Protein AF-A0A935FLV4-F1 (afdb_monomer_lite)

Foldseek 3Di:
DDDPVVVVVVVVVVLVVVLVVVCVVVVLDDFQDWFVRSQVVSVVSCCVPQVFDDAPDDKGKDKFLRLQDDPVDDDDTDTHDPPIDMDTDTRTDNDDDPDDQQAQPPVRHHHWDKDKDWDDDVVRSDIDIDIDTDD

Sequence (135 aa):
MINETVQKLIEAEDKAAWLFKTIHERGLIVPGKTERELNAEVFALALELLGIKKYWHKRIVRAGKNTLLPYKENPPDLVLQEDDILFFDFGPVFEDNHELMSNKDKNGNERHWIYEIHLIDKESEIGGFFEQLMH

Secondary structure (DSSP, 8-state):
---HHHHHHHHHHHHHHHHHHHHHHTT---TT-BHHHHHHHHHHHHHHHH----BSS--EEEEGGGGGS-TT-----PBPPTT--EEEE--B-SS-----TTS--TTSPPPPEEEEEEEEETTTTEEEEEEEEE-

pLDDT: mean 86.01, std 12.39, range [52.22, 98.44]

Structure (mmCIF, N/CA/C/O backbone):
data_AF-A0A935FLV4-F1
#
_entry.id   AF-A0A935FLV4-F1
#
loop_
_atom_site.group_PDB
_atom_site.id
_atom_site.type_symbol
_atom_site.label_atom_id
_atom_site.label_alt_id
_atom_site.label_comp_id
_atom_site.label_asym_id
_atom_site.label_entity_id
_atom_site.label_seq_id
_atom_site.pdbx_PDB_ins_code
_atom_site.Cartn_x
_atom_site.Cartn_y
_atom_site.Cartn_z
_atom_site.occupancy
_atom_site.B_iso_or_equiv
_atom_site.auth_seq_id
_atom_site.auth_comp_id
_atom_site.auth_asym_id
_atom_site.auth_atom_id
_atom_site.pdbx_PDB_model_num
ATOM 1 N N . MET A 1 1 ? -23.240 -6.320 21.526 1.00 56.81 1 MET A N 1
ATOM 2 C CA . MET A 1 1 ? -23.231 -5.065 20.744 1.00 56.81 1 MET A CA 1
ATOM 3 C C . MET A 1 1 ? -21.791 -4.799 20.372 1.00 56.81 1 MET A C 1
ATOM 5 O O . MET A 1 1 ? -20.956 -4.882 21.264 1.00 56.81 1 MET A O 1
ATOM 9 N N . ILE A 1 2 ? -21.504 -4.564 19.093 1.00 61.47 2 ILE A N 1
ATOM 10 C CA . ILE A 1 2 ? -20.164 -4.159 18.654 1.00 61.47 2 ILE A CA 1
ATOM 11 C C . ILE A 1 2 ? -19.873 -2.787 19.277 1.00 61.47 2 ILE A C 1
ATOM 13 O O . ILE A 1 2 ? -20.740 -1.915 19.306 1.00 61.47 2 ILE A O 1
ATOM 17 N N . ASN A 1 3 ? -18.690 -2.639 19.861 1.00 71.88 3 ASN A N 1
ATOM 18 C CA . ASN A 1 3 ? -18.233 -1.406 20.490 1.00 71.88 3 ASN A CA 1
ATOM 19 C C . ASN A 1 3 ? -18.073 -0.290 19.434 1.00 71.88 3 ASN A C 1
ATOM 21 O O . ASN A 1 3 ? -17.586 -0.551 18.340 1.00 71.88 3 ASN A O 1
ATOM 25 N N . GLU A 1 4 ? -18.419 0.959 19.767 1.00 74.81 4 GLU A N 1
ATOM 26 C CA . GLU A 1 4 ? -18.223 2.146 18.914 1.00 74.81 4 GLU A CA 1
ATOM 27 C C . GLU A 1 4 ? -16.796 2.261 18.343 1.00 74.81 4 GLU A C 1
ATOM 29 O O . GLU A 1 4 ? -16.619 2.645 17.193 1.00 74.81 4 GLU A O 1
ATOM 34 N N . THR A 1 5 ? -15.773 1.877 19.113 1.00 73.06 5 THR A N 1
ATOM 35 C CA . THR A 1 5 ? -14.375 1.854 18.643 1.00 73.06 5 THR A CA 1
ATOM 36 C C . THR A 1 5 ? -14.179 0.866 17.492 1.00 73.06 5 THR A C 1
ATOM 38 O O . THR A 1 5 ? -13.517 1.188 16.511 1.00 73.06 5 THR A O 1
ATOM 41 N N . VAL A 1 6 ? -14.779 -0.321 17.595 1.00 74.06 6 VAL A N 1
ATOM 42 C CA . VAL A 1 6 ? -14.727 -1.345 16.541 1.00 74.06 6 VAL A CA 1
ATOM 43 C C . VAL A 1 6 ? -15.519 -0.898 15.332 1.00 74.06 6 VAL A C 1
ATOM 45 O O . VAL A 1 6 ? -15.055 -1.067 14.216 1.00 74.06 6 VAL A O 1
ATOM 48 N N . GLN A 1 7 ? -16.673 -0.268 15.545 1.00 77.69 7 GLN A N 1
ATOM 49 C CA . GLN A 1 7 ? -17.478 0.267 14.455 1.00 77.69 7 GLN A CA 1
ATOM 50 C C . GLN A 1 7 ? -16.693 1.302 13.636 1.00 77.69 7 GLN A C 1
ATOM 52 O O . GLN A 1 7 ? -16.670 1.220 12.414 1.00 77.69 7 GLN A O 1
ATOM 57 N N . LYS A 1 8 ? -15.978 2.221 14.299 1.00 80.75 8 LYS A N 1
ATOM 58 C CA . LYS A 1 8 ? -15.100 3.190 13.624 1.00 80.75 8 LYS A CA 1
ATOM 59 C C . LYS A 1 8 ? -13.946 2.532 12.870 1.00 80.75 8 LYS A C 1
ATOM 61 O O . LYS A 1 8 ? -13.544 3.032 11.823 1.00 80.75 8 LYS A O 1
ATOM 66 N N . LEU A 1 9 ? -13.398 1.445 13.410 1.00 81.44 9 LEU A N 1
ATOM 67 C CA . LEU A 1 9 ? -12.325 0.700 12.759 1.00 81.44 9 LEU A CA 1
ATOM 68 C C . LEU A 1 9 ? -12.832 -0.041 11.517 1.00 81.44 9 LEU A C 1
ATOM 70 O O . LEU A 1 9 ? -12.229 0.101 10.461 1.00 81.44 9 LEU A O 1
ATOM 74 N N . ILE A 1 10 ? -13.983 -0.709 11.611 1.00 82.88 10 ILE A N 1
ATOM 75 C CA . ILE A 1 10 ? -14.673 -1.321 10.466 1.00 82.88 10 ILE A CA 1
ATOM 76 C C . ILE A 1 10 ? -14.964 -0.261 9.394 1.00 82.88 10 ILE A C 1
ATOM 78 O O . ILE A 1 10 ? -14.668 -0.464 8.225 1.00 82.88 10 ILE A O 1
ATOM 82 N N . GLU A 1 11 ? -15.458 0.920 9.777 1.00 85.81 11 GLU A N 1
ATOM 83 C CA . GLU A 1 11 ? -15.682 2.020 8.828 1.00 85.81 11 GLU A CA 1
ATOM 84 C C . GLU A 1 11 ? -14.386 2.517 8.163 1.00 85.81 11 GLU A C 1
ATOM 86 O O . GLU A 1 11 ? -14.413 2.981 7.020 1.00 85.81 11 GLU A O 1
ATOM 91 N N . ALA A 1 12 ? -13.250 2.471 8.865 1.00 85.62 12 ALA A N 1
ATOM 92 C CA . ALA A 1 12 ? -11.948 2.803 8.293 1.00 85.62 12 ALA A CA 1
ATOM 93 C C . ALA A 1 12 ? -11.466 1.716 7.315 1.00 85.62 12 ALA A C 1
ATOM 95 O O . ALA A 1 12 ? -10.980 2.061 6.235 1.00 85.62 12 ALA A O 1
ATOM 96 N N . GLU A 1 13 ? -11.656 0.435 7.647 1.00 86.69 13 GLU A N 1
ATOM 97 C CA . GLU A 1 13 ? -11.388 -0.701 6.753 1.00 86.69 13 GLU A CA 1
ATOM 98 C C . GLU A 1 13 ? -12.255 -0.632 5.490 1.00 86.69 13 GLU A C 1
ATOM 100 O O . GLU A 1 13 ? -11.729 -0.747 4.384 1.00 86.69 13 GLU A O 1
ATOM 105 N N . ASP A 1 14 ? -13.549 -0.329 5.619 1.00 89.38 14 ASP A N 1
ATOM 106 C CA . ASP A 1 14 ? -14.467 -0.165 4.486 1.00 89.38 14 ASP A CA 1
ATOM 107 C C . ASP A 1 14 ? -14.021 0.971 3.552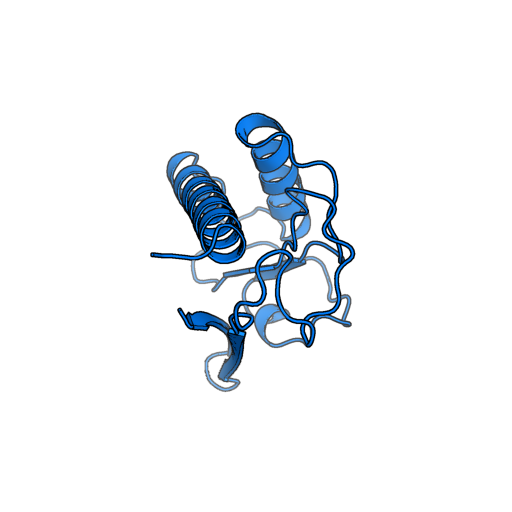 1.00 89.38 14 ASP A C 1
ATOM 109 O O . ASP A 1 14 ? -14.042 0.836 2.324 1.00 89.38 14 ASP A O 1
ATOM 113 N N . LYS A 1 15 ? -13.562 2.098 4.115 1.00 89.94 15 LYS A N 1
ATOM 114 C CA . LYS A 1 15 ? -13.000 3.214 3.334 1.00 89.94 15 LYS A CA 1
ATOM 115 C C . LYS A 1 15 ? -11.710 2.809 2.622 1.00 89.94 15 LYS A C 1
ATOM 117 O O . LYS A 1 15 ? -11.527 3.176 1.460 1.00 89.94 15 LYS A O 1
ATOM 122 N N . ALA A 1 16 ? -10.826 2.064 3.286 1.00 89.75 16 ALA A N 1
ATOM 123 C CA . ALA A 1 16 ? -9.595 1.559 2.682 1.00 89.75 16 ALA A CA 1
ATOM 124 C C . ALA A 1 16 ? -9.895 0.562 1.548 1.00 89.75 16 ALA A C 1
ATOM 126 O O . ALA A 1 16 ? -9.367 0.703 0.444 1.00 89.75 16 ALA A O 1
ATOM 127 N N . ALA A 1 17 ? -10.813 -0.380 1.772 1.00 91.19 17 ALA A N 1
ATOM 128 C CA . ALA A 1 17 ? -11.273 -1.332 0.769 1.00 91.19 17 ALA A CA 1
ATOM 129 C C . ALA A 1 17 ? -11.906 -0.622 -0.437 1.00 91.19 17 ALA A C 1
ATOM 131 O O . ALA A 1 17 ? -11.620 -0.965 -1.588 1.00 91.19 17 ALA A O 1
ATOM 132 N N . TRP A 1 18 ? -12.713 0.417 -0.199 1.00 91.94 18 TRP A N 1
ATOM 133 C CA . TRP A 1 18 ? -13.283 1.227 -1.272 1.00 91.94 18 TRP A CA 1
ATOM 134 C C . TRP A 1 18 ? -12.212 1.981 -2.072 1.00 91.94 18 TRP A C 1
ATOM 136 O O . TRP A 1 18 ? -12.279 2.007 -3.307 1.00 91.94 18 TRP A O 1
ATOM 146 N N . LEU A 1 19 ? -11.197 2.542 -1.408 1.00 92.62 19 LEU A N 1
ATOM 147 C CA . LEU A 1 19 ? -10.059 3.159 -2.088 1.00 92.62 19 LEU A CA 1
ATOM 148 C C . LEU A 1 19 ? -9.356 2.145 -3.002 1.00 92.62 19 LEU A C 1
ATOM 150 O O . LEU A 1 19 ? -9.176 2.436 -4.182 1.00 92.62 19 LEU A O 1
ATOM 154 N N . PHE A 1 20 ? -9.036 0.943 -2.510 1.00 91.25 20 PHE A N 1
ATOM 155 C CA . PHE A 1 20 ? -8.390 -0.105 -3.314 1.00 91.25 20 PHE A CA 1
ATOM 156 C C . PHE A 1 20 ? -9.238 -0.568 -4.497 1.00 91.25 20 PHE A C 1
ATOM 158 O O . PHE A 1 20 ? -8.733 -0.667 -5.618 1.00 91.25 20 PHE A O 1
ATOM 165 N N . LYS A 1 21 ? -10.542 -0.765 -4.285 1.00 93.38 21 LYS A N 1
ATOM 166 C CA . LYS A 1 21 ? -11.485 -1.055 -5.370 1.00 93.38 21 LYS A CA 1
ATOM 167 C C . LYS A 1 21 ? -11.446 0.040 -6.437 1.00 93.38 21 LYS A C 1
ATOM 169 O O . LYS A 1 21 ? -11.366 -0.261 -7.624 1.00 93.38 21 LYS A O 1
ATOM 174 N N . THR A 1 22 ? -11.420 1.304 -6.021 1.00 95.69 22 THR A N 1
ATOM 175 C CA . THR A 1 22 ? -11.405 2.441 -6.950 1.00 95.69 22 THR A CA 1
ATOM 176 C C . THR A 1 22 ? -10.067 2.586 -7.684 1.00 95.69 22 THR A C 1
ATOM 178 O O . THR A 1 22 ? -10.059 2.943 -8.859 1.00 95.69 22 THR A O 1
ATOM 181 N N . ILE A 1 23 ? -8.935 2.275 -7.039 1.00 94.31 23 ILE A N 1
ATOM 182 C CA . ILE A 1 23 ? -7.606 2.217 -7.679 1.00 94.31 23 ILE A CA 1
ATOM 183 C C . ILE A 1 23 ? -7.623 1.232 -8.852 1.00 94.31 23 ILE A C 1
ATOM 185 O O . ILE A 1 23 ? -7.132 1.558 -9.936 1.00 94.31 23 ILE A O 1
ATOM 189 N N . HIS A 1 24 ? -8.221 0.055 -8.643 1.00 91.75 24 HIS A N 1
ATOM 190 C CA . HIS A 1 24 ? -8.381 -0.956 -9.683 1.00 91.75 24 HIS A CA 1
ATOM 191 C C . HIS A 1 24 ? -9.339 -0.491 -10.789 1.00 91.75 24 HIS A C 1
ATOM 193 O O . HIS A 1 24 ? -8.979 -0.520 -11.962 1.00 91.75 24 HIS A O 1
ATOM 199 N N . GLU A 1 25 ? -10.525 0.012 -10.433 1.00 95.06 25 GLU A N 1
ATOM 200 C CA . GLU A 1 25 ? -11.535 0.474 -11.401 1.00 95.06 25 GLU A CA 1
ATOM 201 C C . GLU A 1 25 ? -11.057 1.647 -12.268 1.00 95.06 25 GLU A C 1
ATOM 203 O O . GLU A 1 25 ? -11.425 1.741 -13.438 1.00 95.06 25 GLU A O 1
ATOM 208 N N . ARG A 1 26 ? -10.220 2.536 -11.719 1.00 96.06 26 ARG A N 1
ATOM 209 C CA . ARG A 1 26 ? -9.608 3.648 -12.464 1.00 96.06 26 ARG A CA 1
ATOM 210 C C . ARG A 1 26 ? -8.365 3.233 -13.258 1.00 96.06 26 ARG A C 1
ATOM 212 O O . ARG A 1 26 ? -7.790 4.081 -13.935 1.00 96.06 26 ARG A O 1
ATOM 219 N N . GLY A 1 27 ? -7.940 1.970 -13.178 1.00 94.81 27 GLY A N 1
ATOM 220 C CA . GLY A 1 27 ? -6.777 1.460 -13.902 1.00 94.81 27 GLY A CA 1
ATOM 221 C C . GLY A 1 27 ? -5.479 2.171 -13.520 1.00 94.81 27 GLY A C 1
ATOM 222 O O . GLY A 1 27 ? -4.658 2.464 -14.386 1.00 94.81 27 GLY A O 1
ATOM 223 N N . LEU A 1 28 ? -5.299 2.519 -12.239 1.00 95.81 28 LEU A N 1
ATOM 224 C CA . LEU A 1 28 ? -4.098 3.250 -11.821 1.00 95.81 28 LEU A CA 1
ATOM 225 C C . LEU A 1 28 ? -2.846 2.366 -11.825 1.00 95.81 28 LEU A C 1
ATOM 227 O O . LEU A 1 28 ? -1.757 2.859 -12.113 1.00 95.81 28 LEU A O 1
ATOM 231 N N . ILE A 1 29 ? -2.997 1.072 -11.542 1.00 95.19 29 ILE A N 1
ATOM 232 C CA . ILE A 1 29 ? -1.898 0.102 -11.536 1.00 95.19 29 ILE A CA 1
ATOM 233 C C . ILE A 1 29 ? -1.678 -0.377 -12.971 1.00 95.19 29 ILE A C 1
ATOM 235 O O . ILE A 1 29 ? -2.414 -1.230 -13.459 1.00 95.19 29 ILE A O 1
ATOM 239 N N . VAL A 1 30 ? -0.688 0.207 -13.646 1.00 95.56 30 VAL A N 1
ATOM 240 C CA . VAL A 1 30 ? -0.284 -0.161 -15.010 1.00 95.56 30 VAL A CA 1
ATOM 241 C C . VAL A 1 30 ? 1.242 -0.147 -15.137 1.00 95.56 30 VAL A C 1
ATOM 243 O O . VAL A 1 30 ? 1.891 0.684 -14.487 1.00 95.56 30 VAL A O 1
ATOM 246 N N . PRO A 1 31 ? 1.829 -1.013 -15.982 1.00 96.94 31 PRO A N 1
ATOM 247 C CA . PRO A 1 31 ? 3.264 -0.998 -16.246 1.00 96.94 31 PRO A CA 1
ATOM 248 C C . PRO A 1 31 ? 3.742 0.323 -16.846 1.00 96.94 31 PRO A C 1
ATOM 250 O O . PRO A 1 31 ? 2.995 1.043 -17.511 1.00 96.94 31 PRO A O 1
ATOM 253 N N . GLY A 1 32 ? 5.015 0.639 -16.621 1.00 97.38 32 GLY A N 1
ATOM 254 C CA . GLY A 1 32 ? 5.650 1.859 -17.123 1.00 97.38 32 GLY A CA 1
ATOM 255 C C . GLY A 1 32 ? 5.557 3.071 -16.190 1.00 97.38 32 GLY A C 1
ATOM 256 O O . GLY A 1 32 ? 6.310 4.021 -16.389 1.00 97.38 32 GLY A O 1
ATOM 257 N N . LYS A 1 33 ? 4.711 3.032 -15.153 1.00 97.50 33 LYS A N 1
ATOM 258 C CA . LYS A 1 33 ? 4.714 4.025 -14.062 1.00 97.50 33 LYS A CA 1
ATOM 259 C C . LYS A 1 33 ? 5.800 3.715 -13.044 1.00 97.50 33 LYS A C 1
ATOM 261 O O . LYS A 1 33 ? 6.135 2.550 -12.864 1.00 97.50 33 LYS A O 1
ATOM 266 N N . THR A 1 34 ? 6.313 4.712 -12.330 1.00 98.44 34 THR A N 1
ATOM 267 C CA . THR A 1 34 ? 7.168 4.455 -11.160 1.00 98.44 34 THR A CA 1
ATOM 268 C C . THR A 1 34 ? 6.366 4.230 -9.879 1.00 98.44 34 THR A C 1
ATOM 270 O O . THR A 1 34 ? 5.218 4.666 -9.756 1.00 98.44 34 THR A O 1
ATOM 273 N N . GLU A 1 35 ? 6.975 3.580 -8.884 1.00 98.25 35 GLU A N 1
ATOM 274 C CA . GLU A 1 35 ? 6.396 3.423 -7.542 1.00 98.25 35 GLU A CA 1
ATOM 275 C C . GLU A 1 35 ? 5.999 4.783 -6.947 1.00 98.25 35 GLU A C 1
ATOM 277 O O . GLU A 1 35 ? 4.922 4.937 -6.362 1.00 98.25 35 GLU A O 1
ATOM 282 N N . ARG A 1 36 ? 6.852 5.799 -7.123 1.00 98.00 36 ARG A N 1
ATOM 283 C CA . ARG A 1 36 ? 6.588 7.168 -6.669 1.00 98.00 36 ARG A CA 1
ATOM 284 C C . ARG A 1 36 ? 5.428 7.826 -7.415 1.00 98.00 36 ARG A C 1
ATOM 286 O O . ARG A 1 36 ? 4.650 8.535 -6.776 1.00 98.00 36 ARG A O 1
ATOM 293 N N . GLU A 1 37 ? 5.315 7.630 -8.726 1.00 98.25 37 GLU A N 1
ATOM 294 C CA . GLU A 1 37 ? 4.191 8.152 -9.514 1.00 98.25 37 GLU A CA 1
ATOM 295 C C . GLU A 1 37 ? 2.872 7.538 -9.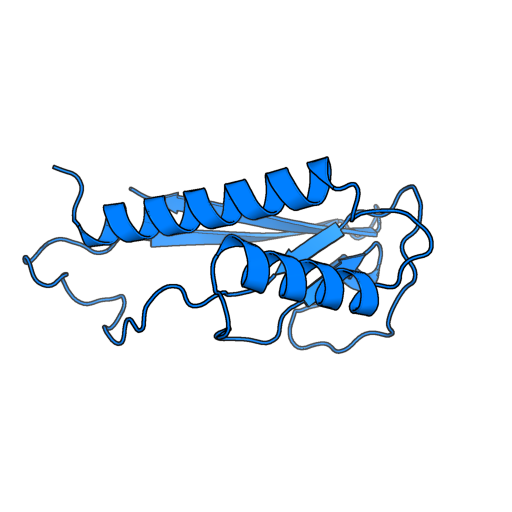042 1.00 98.25 37 GLU A C 1
ATOM 297 O O . GLU A 1 37 ? 1.948 8.271 -8.684 1.00 98.25 37 GLU A O 1
ATOM 302 N N . LEU A 1 38 ? 2.820 6.209 -8.915 1.00 97.94 38 LEU A N 1
ATOM 303 C CA . LEU A 1 38 ? 1.639 5.511 -8.412 1.00 97.94 38 LEU A CA 1
ATOM 304 C C . LEU A 1 38 ? 1.287 5.946 -6.977 1.00 97.94 38 LEU A C 1
ATOM 306 O O . LEU A 1 38 ? 0.122 6.190 -6.672 1.00 97.94 38 LEU A O 1
ATOM 310 N N . ASN A 1 39 ? 2.279 6.128 -6.098 1.00 97.38 39 ASN A N 1
ATOM 311 C CA . ASN A 1 39 ? 2.058 6.664 -4.749 1.00 97.38 39 ASN A CA 1
ATOM 312 C C . ASN A 1 39 ? 1.382 8.045 -4.774 1.00 97.38 39 ASN A C 1
ATOM 314 O O . ASN A 1 39 ? 0.472 8.304 -3.983 1.00 97.38 39 ASN A O 1
ATOM 318 N N . ALA A 1 40 ? 1.827 8.934 -5.665 1.00 97.25 40 ALA A N 1
ATOM 319 C CA . ALA A 1 40 ? 1.278 10.279 -5.790 1.00 97.25 40 ALA A CA 1
ATOM 320 C C . ALA A 1 40 ? -0.160 10.267 -6.332 1.00 97.25 40 ALA A C 1
ATOM 322 O O . ALA A 1 40 ? -1.011 10.987 -5.807 1.00 97.25 40 ALA A O 1
ATOM 323 N N . GLU A 1 41 ? -0.446 9.425 -7.327 1.00 97.31 41 GLU A N 1
ATOM 324 C CA . GLU A 1 41 ? -1.795 9.244 -7.875 1.00 97.31 41 GLU A CA 1
ATOM 325 C C . GLU A 1 41 ? -2.766 8.709 -6.820 1.00 97.31 41 GLU A C 1
ATOM 327 O O . GLU A 1 41 ? -3.855 9.257 -6.642 1.00 97.31 41 GLU A O 1
ATOM 332 N N . VAL A 1 42 ? -2.360 7.687 -6.059 1.00 95.62 42 VAL A N 1
ATOM 333 C CA . VAL A 1 42 ? -3.204 7.134 -4.995 1.00 95.62 42 VAL A CA 1
ATOM 334 C C . VAL A 1 42 ? -3.408 8.139 -3.862 1.00 95.62 42 VAL A C 1
ATOM 336 O O . VAL A 1 42 ? -4.511 8.252 -3.332 1.00 95.62 42 VAL A O 1
ATOM 339 N N . PHE A 1 43 ? -2.387 8.924 -3.514 1.00 94.81 43 PHE A N 1
ATOM 340 C CA . PHE A 1 43 ? -2.538 10.010 -2.547 1.00 94.81 43 PHE A CA 1
ATOM 341 C C . PHE A 1 43 ? -3.566 11.052 -3.010 1.00 94.81 43 PHE A C 1
ATOM 343 O O . PHE A 1 43 ? -4.415 11.466 -2.218 1.00 94.81 43 PHE A O 1
ATOM 350 N N . ALA A 1 44 ? -3.518 11.458 -4.282 1.00 96.25 44 ALA A N 1
ATOM 351 C CA . ALA A 1 44 ? -4.493 12.384 -4.853 1.00 96.25 44 A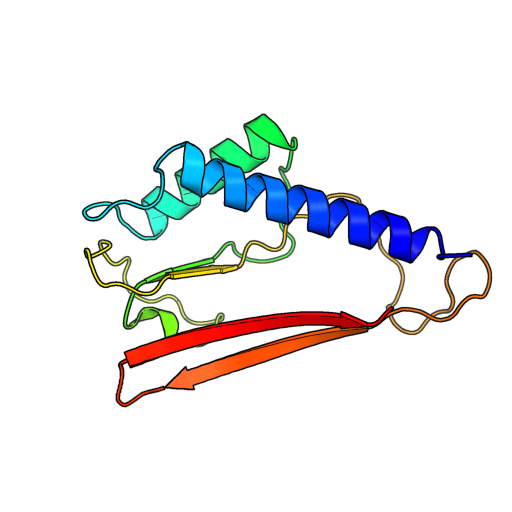LA A CA 1
ATOM 352 C C . ALA A 1 44 ? -5.909 11.786 -4.845 1.00 96.25 44 ALA A C 1
ATOM 354 O O . ALA A 1 44 ? -6.859 12.472 -4.469 1.00 96.25 44 ALA A O 1
ATOM 355 N N . LEU A 1 45 ? -6.039 10.498 -5.172 1.00 95.50 45 LEU A N 1
ATOM 356 C CA . LEU A 1 45 ? -7.307 9.774 -5.133 1.00 95.50 45 LEU A CA 1
ATOM 357 C C . LEU A 1 45 ? -7.883 9.683 -3.712 1.00 95.50 45 LEU A C 1
ATOM 359 O O . LEU A 1 45 ? -9.067 9.933 -3.501 1.00 95.50 45 LEU A O 1
ATOM 363 N N . ALA A 1 46 ? -7.052 9.361 -2.721 1.00 93.31 46 ALA A N 1
ATOM 364 C CA . ALA A 1 46 ? -7.456 9.299 -1.318 1.00 93.31 46 ALA A CA 1
ATOM 365 C C . ALA A 1 46 ? -7.921 10.670 -0.796 1.00 93.31 46 ALA A C 1
ATOM 367 O O . ALA A 1 46 ? -8.892 10.758 -0.040 1.00 93.31 46 ALA A O 1
ATOM 368 N N . LEU A 1 47 ? -7.264 11.751 -1.226 1.00 93.69 47 LEU A N 1
ATOM 369 C CA . LEU A 1 47 ? -7.699 13.113 -0.927 1.00 93.69 47 LEU A CA 1
ATOM 370 C C . LEU A 1 47 ? -9.049 13.439 -1.585 1.00 93.69 47 LEU A C 1
ATOM 372 O O . LEU A 1 47 ? -9.914 14.009 -0.925 1.00 93.69 47 LEU A O 1
ATOM 376 N N . GLU A 1 48 ? -9.226 13.078 -2.857 1.00 94.81 48 GLU A N 1
ATOM 377 C CA . GLU A 1 48 ? -10.461 13.294 -3.621 1.00 94.81 48 GLU A CA 1
ATOM 378 C C . GLU A 1 48 ? -11.658 12.566 -2.992 1.00 94.81 48 GLU A C 1
ATOM 380 O O . GLU A 1 48 ? -12.694 13.181 -2.749 1.00 94.81 48 GLU A O 1
ATOM 385 N N . LEU A 1 49 ? -11.514 11.267 -2.718 1.00 92.19 49 LEU A N 1
ATOM 386 C CA . LEU A 1 49 ? -12.625 10.402 -2.311 1.00 92.19 49 LEU A CA 1
ATOM 387 C C . LEU A 1 49 ? -12.936 10.469 -0.816 1.00 92.19 49 LEU A C 1
ATOM 389 O O . LEU A 1 49 ? -14.094 10.371 -0.417 1.00 92.19 49 LEU A O 1
ATOM 393 N N . LEU A 1 50 ? -11.897 10.580 0.013 1.00 90.62 50 LEU A N 1
ATOM 394 C CA . LEU A 1 50 ? -11.993 10.375 1.461 1.00 90.62 50 LEU A CA 1
ATOM 395 C C . LEU A 1 50 ? -11.569 11.610 2.262 1.00 90.62 50 LEU A C 1
ATOM 397 O O . LEU A 1 50 ? -11.667 11.609 3.487 1.00 90.62 50 LEU A O 1
ATOM 401 N N . GLY A 1 51 ? -11.074 12.661 1.599 1.00 90.75 51 GLY A N 1
ATOM 402 C CA . GLY A 1 51 ? -10.577 13.863 2.267 1.00 90.75 51 GLY A CA 1
ATOM 403 C C . GLY A 1 51 ? -9.310 13.634 3.100 1.00 90.75 51 GLY A C 1
ATOM 404 O O . GLY A 1 51 ? -8.957 14.494 3.912 1.00 90.75 51 GLY A O 1
ATOM 405 N N . ILE A 1 52 ? -8.620 12.501 2.921 1.00 88.44 52 ILE A N 1
ATOM 406 C CA . ILE A 1 52 ? -7.446 12.128 3.719 1.00 88.44 52 ILE A CA 1
ATOM 407 C C . ILE A 1 52 ? -6.275 13.047 3.368 1.00 88.44 52 ILE A C 1
ATOM 409 O O . ILE A 1 52 ? -5.797 13.084 2.235 1.00 88.44 52 ILE A O 1
ATOM 413 N N . LYS A 1 53 ? -5.775 13.769 4.374 1.00 84.56 53 LYS A N 1
ATOM 414 C CA . LYS A 1 53 ? -4.626 14.687 4.247 1.00 84.56 53 LYS A CA 1
ATOM 415 C C . LYS A 1 53 ? -3.441 14.302 5.128 1.00 84.56 53 LYS A C 1
ATOM 417 O O . LYS A 1 53 ? -2.318 14.713 4.848 1.00 84.56 53 LYS A O 1
ATOM 422 N N . LYS A 1 54 ? -3.695 13.551 6.202 1.00 85.00 54 LYS A N 1
ATOM 423 C CA . LYS A 1 54 ? -2.708 13.171 7.214 1.00 85.00 54 LYS A CA 1
ATOM 424 C C . LYS A 1 54 ? -2.433 11.673 7.142 1.00 85.00 54 LYS A C 1
ATOM 426 O O . LYS A 1 54 ? -3.351 10.877 6.964 1.00 85.00 54 LYS A O 1
ATOM 431 N N . TYR A 1 55 ? -1.168 11.327 7.327 1.00 87.06 55 TYR A N 1
ATOM 432 C CA . TYR A 1 55 ? -0.665 9.960 7.342 1.00 87.06 55 TYR A CA 1
ATOM 433 C C . TYR A 1 55 ? 0.295 9.827 8.523 1.00 87.06 55 TYR A C 1
ATOM 435 O O . TYR A 1 55 ? 1.081 10.747 8.766 1.00 87.06 55 TYR A O 1
ATOM 443 N N . TRP A 1 56 ? 0.192 8.742 9.290 1.00 86.94 56 TRP A N 1
ATOM 444 C CA . TRP A 1 56 ? 0.948 8.602 10.541 1.00 86.94 56 TRP A CA 1
ATOM 445 C C . TRP A 1 56 ? 2.378 8.074 10.331 1.00 86.94 56 TRP A C 1
ATOM 447 O O . TRP A 1 56 ? 3.240 8.303 11.178 1.00 86.94 56 TRP A O 1
ATOM 457 N N . HIS A 1 57 ? 2.663 7.464 9.176 1.00 89.69 57 HIS A N 1
ATOM 458 C CA . HIS A 1 57 ? 4.016 7.174 8.692 1.00 89.69 57 HIS A CA 1
ATOM 459 C C . HIS A 1 57 ? 4.189 7.571 7.218 1.00 89.69 57 HIS A C 1
ATOM 461 O O . HIS A 1 57 ? 3.305 8.136 6.570 1.00 89.69 57 HIS A O 1
ATOM 467 N N . LYS A 1 58 ? 5.384 7.297 6.683 1.00 90.94 58 LYS A N 1
ATOM 468 C CA . LYS A 1 58 ? 5.701 7.456 5.264 1.00 90.94 58 LYS A CA 1
ATOM 469 C C . LYS A 1 58 ? 4.821 6.523 4.432 1.00 90.94 58 LYS A C 1
ATOM 471 O O . LYS A 1 58 ? 4.864 5.321 4.644 1.00 90.94 58 LYS A O 1
ATOM 476 N N . ARG A 1 59 ? 4.136 7.058 3.422 1.00 93.56 59 ARG A N 1
ATOM 477 C CA . ARG A 1 59 ? 3.433 6.252 2.416 1.00 93.56 59 ARG A CA 1
ATOM 478 C C . ARG A 1 59 ? 4.417 5.456 1.565 1.00 93.56 59 ARG A C 1
ATOM 480 O O . ARG A 1 59 ? 5.341 6.041 0.995 1.00 93.56 59 ARG A O 1
ATOM 487 N N . ILE A 1 60 ? 4.170 4.167 1.405 1.00 95.44 60 ILE A N 1
ATOM 488 C CA . ILE A 1 60 ? 5.010 3.239 0.659 1.00 95.44 60 ILE A CA 1
ATOM 489 C C . ILE A 1 60 ? 4.168 2.563 -0.428 1.00 95.44 60 ILE A C 1
ATOM 491 O O . ILE A 1 60 ? 3.075 2.066 -0.186 1.00 95.44 60 ILE A O 1
ATOM 495 N N . VAL A 1 61 ? 4.707 2.568 -1.644 1.00 96.88 61 VAL A N 1
ATOM 496 C CA . VAL A 1 61 ? 4.328 1.654 -2.725 1.00 96.88 61 VAL A CA 1
ATOM 497 C C . VAL A 1 61 ? 5.604 0.926 -3.092 1.00 96.88 61 VAL A C 1
ATOM 499 O O . VAL A 1 61 ? 6.637 1.587 -3.228 1.00 96.88 61 VAL A O 1
ATOM 502 N N . ARG A 1 62 ? 5.559 -0.401 -3.198 1.00 97.19 62 ARG A N 1
ATOM 503 C CA . ARG A 1 62 ? 6.702 -1.183 -3.677 1.00 97.19 62 ARG A CA 1
ATOM 504 C C . ARG A 1 62 ? 6.279 -2.212 -4.700 1.00 97.19 62 ARG A C 1
ATOM 506 O O . ARG A 1 62 ? 5.221 -2.813 -4.538 1.00 97.19 62 ARG A O 1
ATOM 513 N N . ALA A 1 63 ? 7.127 -2.403 -5.703 1.00 97.06 63 ALA A N 1
ATOM 514 C CA . ALA A 1 63 ? 6.929 -3.336 -6.801 1.00 97.06 63 ALA A CA 1
ATOM 515 C C . ALA A 1 63 ? 8.107 -4.317 -6.925 1.00 97.06 63 ALA A C 1
ATOM 517 O O . ALA A 1 63 ? 9.262 -3.966 -6.647 1.00 97.06 63 ALA A O 1
ATOM 518 N N . GLY A 1 64 ? 7.813 -5.559 -7.316 1.00 95.38 64 GLY A N 1
ATOM 519 C CA . GLY A 1 64 ? 8.812 -6.595 -7.598 1.00 95.38 64 GLY A CA 1
ATOM 520 C C . GLY A 1 64 ? 9.832 -6.749 -6.466 1.00 95.38 64 GLY A C 1
ATOM 521 O O . GLY A 1 64 ? 9.472 -6.801 -5.289 1.00 95.38 64 GLY A O 1
ATOM 522 N N . LYS A 1 65 ? 11.129 -6.722 -6.791 1.00 95.56 65 LYS A N 1
ATOM 523 C CA . LYS A 1 65 ? 12.227 -6.880 -5.814 1.00 95.56 65 LYS A CA 1
ATOM 524 C C . LYS A 1 65 ? 12.203 -5.892 -4.641 1.00 95.56 65 LYS A C 1
ATOM 526 O O . LYS A 1 65 ? 12.753 -6.194 -3.581 1.00 95.56 65 LYS A O 1
ATOM 531 N N . ASN A 1 66 ? 11.595 -4.710 -4.799 1.00 97.69 66 ASN A N 1
ATOM 532 C CA . ASN A 1 66 ? 11.501 -3.753 -3.697 1.00 97.69 66 ASN A CA 1
ATOM 533 C C . ASN A 1 66 ? 10.572 -4.272 -2.590 1.00 97.69 66 ASN A C 1
ATOM 535 O O . ASN A 1 66 ? 10.753 -3.909 -1.425 1.00 97.69 66 ASN A O 1
ATOM 539 N N . THR A 1 67 ? 9.632 -5.168 -2.908 1.00 96.38 67 THR A N 1
ATOM 540 C CA . THR A 1 67 ? 8.717 -5.758 -1.922 1.00 96.38 67 THR A CA 1
ATOM 541 C C . THR A 1 67 ? 9.426 -6.592 -0.848 1.00 96.38 67 THR A C 1
ATOM 543 O O . THR A 1 67 ? 8.902 -6.756 0.248 1.00 96.38 67 THR A O 1
ATOM 546 N N . LEU A 1 68 ? 10.660 -7.034 -1.107 1.00 95.06 68 LEU A N 1
ATOM 547 C CA . LEU A 1 68 ? 11.484 -7.817 -0.179 1.00 95.06 68 LEU A CA 1
ATOM 548 C C . LEU A 1 68 ? 12.149 -6.977 0.924 1.00 95.06 68 LEU A C 1
ATOM 550 O O . LEU A 1 68 ? 12.776 -7.522 1.837 1.00 95.06 68 LEU A O 1
ATOM 554 N N . LEU A 1 69 ? 12.101 -5.649 0.814 1.00 94.00 69 LEU A N 1
ATOM 555 C CA . LEU A 1 69 ? 12.858 -4.762 1.688 1.00 94.00 69 LEU A CA 1
ATOM 556 C C . LEU A 1 69 ? 12.062 -4.393 2.951 1.00 94.00 69 LEU A C 1
ATOM 558 O O . LEU A 1 69 ? 10.843 -4.274 2.909 1.00 94.00 69 LEU A O 1
ATOM 562 N N . PRO A 1 70 ? 12.714 -4.122 4.091 1.00 90.88 70 PRO A N 1
ATOM 563 C CA . PRO A 1 70 ? 12.039 -3.563 5.267 1.00 90.88 70 PRO A CA 1
ATOM 564 C C . PRO A 1 70 ? 11.529 -2.131 5.033 1.00 90.88 70 PRO A C 1
ATOM 566 O O . PRO A 1 70 ? 12.124 -1.382 4.257 1.00 90.88 70 PRO A O 1
ATOM 569 N N . TYR A 1 71 ? 10.480 -1.690 5.735 1.00 89.38 71 TYR A N 1
ATOM 570 C CA . TYR A 1 71 ? 9.877 -0.353 5.545 1.00 89.38 71 TYR A CA 1
ATOM 571 C C . TYR A 1 71 ? 10.824 0.835 5.786 1.00 89.38 71 TYR A C 1
ATOM 573 O O . TYR A 1 71 ? 10.688 1.874 5.144 1.00 89.38 71 TYR A O 1
ATOM 581 N N . LYS A 1 72 ? 11.822 0.682 6.667 1.00 91.44 72 LYS A N 1
ATOM 582 C CA . LYS A 1 72 ? 12.830 1.724 6.948 1.00 91.44 72 LYS A CA 1
ATOM 583 C C . LYS A 1 72 ? 13.751 2.031 5.759 1.00 91.44 72 LYS A C 1
ATOM 585 O O . LYS A 1 72 ? 14.382 3.085 5.733 1.00 91.44 72 LYS A O 1
ATOM 590 N N . GLU A 1 73 ? 13.855 1.104 4.807 1.00 93.62 73 GLU A N 1
ATOM 591 C CA . GLU A 1 73 ? 14.735 1.246 3.653 1.00 93.62 73 GLU A CA 1
ATOM 592 C C . GLU A 1 73 ? 14.143 2.200 2.608 1.00 93.62 73 GLU A C 1
ATOM 594 O O . GLU A 1 73 ? 12.927 2.265 2.390 1.00 93.62 73 GLU A O 1
ATOM 599 N N . ASN A 1 74 ? 15.028 2.920 1.919 1.00 94.50 74 ASN A N 1
ATOM 600 C CA . ASN A 1 74 ? 14.688 3.827 0.823 1.00 94.50 74 ASN A CA 1
ATOM 601 C C . ASN A 1 74 ? 15.311 3.304 -0.480 1.00 94.50 74 ASN A C 1
ATOM 603 O O . ASN A 1 74 ? 16.344 3.829 -0.903 1.00 94.50 74 ASN A O 1
ATOM 607 N N . PRO A 1 75 ? 14.748 2.240 -1.078 1.00 96.06 75 PRO A N 1
ATOM 608 C CA . PRO A 1 75 ? 15.273 1.695 -2.322 1.00 96.06 75 PRO A CA 1
ATOM 609 C C . PRO A 1 75 ? 15.148 2.680 -3.493 1.00 96.06 75 PRO A C 1
ATOM 611 O O . PRO A 1 75 ? 14.405 3.663 -3.398 1.00 96.06 75 PRO A O 1
ATOM 614 N N . PRO A 1 76 ? 15.855 2.418 -4.607 1.00 97.56 76 PRO A N 1
ATOM 615 C CA . PRO A 1 76 ? 15.618 3.117 -5.863 1.00 97.56 76 PRO A CA 1
ATOM 616 C C . PRO A 1 76 ? 14.150 3.013 -6.295 1.00 97.56 76 PRO A C 1
ATOM 618 O O . PRO A 1 76 ? 13.544 1.955 -6.144 1.00 97.56 76 PRO A O 1
ATOM 621 N N . ASP A 1 77 ? 13.629 4.101 -6.861 1.00 98.06 77 ASP A N 1
ATOM 622 C CA . ASP A 1 77 ? 12.292 4.168 -7.465 1.00 98.06 77 ASP A CA 1
ATOM 623 C C . ASP A 1 77 ? 12.260 3.257 -8.699 1.00 98.06 77 ASP A C 1
ATOM 625 O O . ASP A 1 77 ? 12.987 3.503 -9.668 1.00 98.06 77 ASP A O 1
ATOM 629 N N . LEU A 1 78 ? 11.483 2.176 -8.638 1.00 97.75 78 LEU A N 1
ATOM 630 C CA . LEU A 1 78 ? 11.358 1.232 -9.746 1.00 97.75 78 LEU A CA 1
ATOM 631 C C . LEU A 1 78 ? 10.193 1.599 -10.661 1.00 97.75 78 LEU A C 1
ATOM 633 O O . LEU A 1 78 ? 9.182 2.142 -10.223 1.00 97.75 78 LEU A O 1
ATOM 637 N N . VAL A 1 79 ? 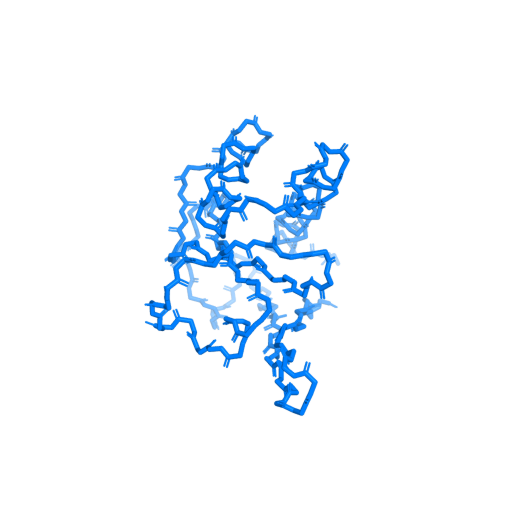10.349 1.270 -11.943 1.00 98.31 79 VAL A N 1
ATOM 638 C CA . VAL A 1 79 ? 9.261 1.277 -12.922 1.00 98.31 79 VAL A CA 1
ATOM 639 C C . VAL A 1 79 ? 8.521 -0.050 -12.812 1.00 98.31 79 VAL A C 1
ATOM 641 O O . VAL A 1 79 ? 9.157 -1.100 -12.894 1.00 98.31 79 VAL A O 1
ATOM 644 N N . LEU A 1 80 ? 7.201 0.007 -12.670 1.00 97.75 80 LEU A N 1
ATOM 645 C CA . LEU A 1 80 ? 6.310 -1.144 -12.638 1.00 97.75 80 LEU A CA 1
ATOM 646 C C . LEU A 1 80 ? 6.420 -1.945 -13.939 1.00 97.75 80 LEU A C 1
ATOM 648 O O . LEU A 1 80 ? 6.354 -1.380 -15.036 1.00 97.75 80 LEU A O 1
ATOM 652 N N . GLN A 1 81 ? 6.553 -3.257 -13.802 1.00 96.75 81 GLN A N 1
ATOM 653 C CA . GLN A 1 81 ? 6.515 -4.241 -14.880 1.00 96.75 81 GLN A CA 1
ATOM 654 C C . GLN A 1 81 ? 5.154 -4.957 -14.919 1.00 96.75 81 GLN A C 1
ATOM 656 O O . GLN A 1 81 ? 4.370 -4.861 -13.978 1.00 96.75 81 GLN A O 1
ATOM 661 N N . GLU A 1 82 ? 4.868 -5.667 -16.015 1.00 93.81 82 GLU A N 1
ATOM 662 C CA . GLU A 1 82 ? 3.601 -6.402 -16.213 1.00 93.81 82 GLU A CA 1
ATOM 663 C C . GLU A 1 82 ? 3.363 -7.475 -15.138 1.00 93.81 82 GLU A C 1
ATOM 665 O O . GLU A 1 82 ? 2.251 -7.606 -14.638 1.00 93.81 82 GLU A O 1
ATOM 670 N N . ASP A 1 83 ? 4.422 -8.184 -14.736 1.00 91.38 83 ASP A N 1
ATOM 671 C CA . ASP A 1 83 ? 4.347 -9.324 -13.813 1.00 91.38 83 ASP A CA 1
ATOM 672 C C . ASP A 1 83 ? 4.752 -8.967 -12.368 1.00 91.38 83 ASP A C 1
ATOM 674 O O . ASP A 1 83 ? 4.991 -9.854 -11.545 1.00 91.38 83 ASP A O 1
ATOM 678 N N . ASP A 1 84 ? 4.868 -7.675 -12.040 1.00 94.06 84 ASP A N 1
ATOM 679 C CA . ASP A 1 84 ? 5.261 -7.256 -10.695 1.00 94.06 84 ASP A CA 1
ATOM 680 C C . ASP A 1 84 ? 4.164 -7.566 -9.670 1.00 94.06 84 ASP A C 1
ATOM 682 O O . ASP A 1 84 ? 2.990 -7.237 -9.850 1.00 94.06 84 ASP A O 1
ATOM 686 N N . ILE A 1 85 ? 4.571 -8.092 -8.513 1.00 93.25 85 ILE A N 1
ATOM 687 C CA . ILE A 1 85 ? 3.751 -7.991 -7.307 1.00 93.25 85 ILE A CA 1
ATOM 688 C C . ILE A 1 85 ? 3.891 -6.592 -6.706 1.00 93.25 85 ILE A C 1
ATOM 690 O O . ILE A 1 85 ? 4.988 -6.030 -6.671 1.00 93.25 85 ILE A O 1
ATOM 694 N N . LEU A 1 86 ? 2.783 -6.045 -6.204 1.00 93.69 86 LEU A N 1
ATOM 695 C CA . LEU A 1 86 ? 2.748 -4.753 -5.534 1.00 93.69 86 LEU A CA 1
ATOM 696 C C . LEU A 1 86 ? 2.161 -4.855 -4.134 1.00 93.69 86 LEU A C 1
ATOM 698 O O . LEU A 1 86 ? 1.200 -5.588 -3.905 1.00 93.69 86 LEU A O 1
ATOM 702 N N . PHE A 1 87 ? 2.675 -4.024 -3.231 1.00 93.19 87 PHE A N 1
ATOM 703 C CA . PHE A 1 87 ? 1.979 -3.704 -1.992 1.00 93.19 87 PHE A CA 1
ATOM 704 C C . PHE A 1 87 ? 1.869 -2.193 -1.780 1.00 93.19 87 PHE A C 1
ATOM 706 O O . PHE A 1 87 ? 2.692 -1.402 -2.254 1.00 93.19 87 PHE A O 1
ATOM 713 N N . PHE A 1 88 ? 0.852 -1.818 -1.008 1.00 91.94 88 PHE A N 1
ATOM 714 C CA . PHE A 1 88 ? 0.562 -0.456 -0.585 1.00 91.94 88 PHE A CA 1
ATOM 715 C C . PHE A 1 88 ? 0.580 -0.393 0.938 1.00 91.94 88 PHE A C 1
ATOM 717 O O . PHE A 1 88 ? -0.155 -1.132 1.578 1.00 91.94 88 PHE A O 1
ATOM 724 N N . ASP A 1 89 ? 1.371 0.508 1.508 1.00 90.81 89 ASP A N 1
ATOM 725 C CA . ASP A 1 89 ? 1.404 0.762 2.947 1.00 90.81 89 ASP A CA 1
ATOM 726 C C . ASP A 1 89 ? 1.262 2.272 3.187 1.00 90.81 89 ASP A C 1
ATOM 728 O O . ASP A 1 89 ? 2.191 3.058 2.977 1.00 90.81 89 ASP A O 1
ATOM 732 N N . PHE A 1 90 ? 0.046 2.711 3.519 1.00 86.00 90 PHE A N 1
ATOM 733 C CA . PHE A 1 90 ? -0.296 4.132 3.522 1.00 86.00 90 PHE A CA 1
ATOM 734 C C . PHE A 1 90 ? -0.522 4.739 4.897 1.00 86.00 90 PHE A C 1
ATOM 736 O O . PHE A 1 90 ? -0.204 5.911 5.035 1.00 86.00 90 PHE A O 1
ATOM 743 N N . GLY A 1 91 ? -1.005 4.014 5.903 1.00 84.44 91 GLY A N 1
ATOM 744 C CA . GLY A 1 91 ? -1.280 4.575 7.234 1.00 84.44 91 GLY A CA 1
ATOM 745 C C . GLY A 1 91 ? -2.103 5.877 7.255 1.00 84.44 91 GLY A C 1
ATOM 746 O O . GLY A 1 91 ? -1.657 6.861 7.862 1.00 84.44 91 GLY A O 1
ATOM 747 N N . PRO A 1 92 ? -3.265 5.961 6.574 1.00 80.50 92 PRO A N 1
ATOM 748 C CA . PRO A 1 92 ? -4.108 7.155 6.592 1.00 80.50 92 PRO A CA 1
ATOM 749 C C . PRO A 1 92 ? -4.711 7.413 7.978 1.00 80.50 92 PRO A C 1
ATOM 751 O O . PRO A 1 92 ? -5.159 6.494 8.659 1.00 80.50 92 PRO A O 1
ATOM 754 N N . VAL A 1 93 ? -4.769 8.682 8.386 1.00 79.56 93 VAL A N 1
ATOM 755 C CA . VAL A 1 93 ? -5.437 9.092 9.631 1.00 79.56 93 VAL A CA 1
ATOM 756 C C . VAL A 1 93 ? -6.833 9.613 9.297 1.00 79.56 93 VAL A C 1
ATOM 758 O O . VAL A 1 93 ? -6.970 10.699 8.730 1.00 79.56 93 VAL A O 1
ATOM 761 N N . PHE A 1 94 ? -7.862 8.834 9.641 1.00 71.06 94 PHE A N 1
ATOM 762 C CA . PHE A 1 94 ? -9.271 9.196 9.432 1.00 71.06 94 PHE A CA 1
ATOM 763 C C . PHE A 1 94 ? -9.834 10.087 10.553 1.00 71.06 94 PHE A C 1
ATOM 765 O O . PHE A 1 94 ? -10.646 10.964 10.272 1.00 71.06 94 PHE A O 1
ATOM 772 N N . GLU A 1 95 ? -9.371 9.907 11.796 1.00 66.94 95 GLU A N 1
ATOM 773 C CA . GLU A 1 95 ? -9.692 10.727 12.976 1.00 66.94 95 GLU A CA 1
ATOM 774 C C . GLU A 1 95 ? -8.486 10.741 13.940 1.00 66.94 95 GLU A C 1
ATOM 776 O O . GLU A 1 95 ? -7.741 9.762 14.012 1.00 66.94 95 GLU A O 1
ATOM 781 N N . ASP A 1 96 ? -8.278 11.831 14.688 1.00 55.19 96 ASP A N 1
ATOM 782 C CA . ASP A 1 96 ? -7.217 11.914 15.705 1.00 55.19 96 ASP A CA 1
ATOM 783 C C . ASP A 1 96 ? -7.630 11.085 16.948 1.00 55.19 96 ASP A C 1
ATOM 785 O O . ASP A 1 96 ? -8.437 11.528 17.767 1.00 55.19 96 ASP A O 1
ATOM 789 N N . ASN A 1 97 ? -7.100 9.862 17.092 1.00 55.94 97 ASN A N 1
ATOM 790 C CA . ASN A 1 97 ? -7.260 9.031 18.293 1.00 55.94 97 ASN A CA 1
ATOM 791 C C . ASN A 1 97 ? -5.947 9.010 19.094 1.00 55.94 97 ASN A C 1
ATOM 793 O O . ASN A 1 97 ? -4.946 8.461 18.640 1.00 55.94 97 ASN A O 1
ATOM 797 N N . HIS A 1 98 ? -5.951 9.611 20.285 1.00 54.94 98 HIS A N 1
ATOM 798 C CA . HIS A 1 98 ? -4.767 9.757 21.144 1.00 54.94 98 HIS A CA 1
ATOM 799 C C . HIS A 1 98 ? -4.722 8.758 22.317 1.00 54.94 98 HIS A C 1
ATOM 801 O O . HIS A 1 98 ? -3.893 8.896 23.215 1.00 54.94 98 HIS A O 1
ATOM 807 N N . GLU A 1 99 ? -5.606 7.759 22.340 1.00 55.59 99 GLU A N 1
ATOM 808 C CA . GLU A 1 99 ? -5.743 6.832 23.467 1.00 55.59 99 GLU A CA 1
ATOM 809 C C . GLU A 1 99 ? -4.848 5.586 23.350 1.00 55.59 99 GLU A C 1
ATOM 811 O O . GLU A 1 99 ? -4.801 4.937 22.305 1.00 55.59 99 GLU A O 1
ATOM 816 N N . LEU A 1 100 ? -4.208 5.184 24.457 1.00 52.22 100 LEU A N 1
ATOM 817 C CA . LEU A 1 100 ? -3.331 4.005 24.518 1.00 52.22 100 LEU A CA 1
ATOM 818 C C . LEU A 1 100 ? -4.081 2.698 24.203 1.00 52.22 100 LEU A C 1
ATOM 820 O O . LEU A 1 100 ? -5.129 2.414 24.781 1.00 52.22 100 LEU A O 1
ATOM 824 N N . MET A 1 101 ? -3.480 1.857 23.355 1.00 54.09 101 MET A N 1
ATOM 825 C CA . MET A 1 101 ? -4.001 0.555 22.893 1.00 54.09 101 MET A CA 1
ATOM 826 C C . MET A 1 101 ? -4.282 -0.472 24.008 1.00 54.09 101 MET A C 1
ATOM 828 O O . MET A 1 101 ? -4.987 -1.444 23.767 1.00 54.09 101 MET A O 1
ATOM 832 N N . SER A 1 102 ? -3.755 -0.274 25.219 1.00 55.84 102 SER A N 1
ATOM 833 C CA . SER A 1 102 ? -3.951 -1.151 26.383 1.00 55.84 102 SER A CA 1
ATOM 834 C C . SER A 1 102 ? -5.065 -0.702 27.335 1.00 55.84 102 SER A C 1
ATOM 836 O O . SER A 1 102 ? -5.411 -1.437 28.260 1.00 55.84 102 SER A O 1
ATOM 838 N N . ASN A 1 103 ? -5.618 0.499 27.153 1.00 63.88 103 ASN A N 1
ATOM 839 C CA . ASN A 1 103 ? -6.687 0.992 28.016 1.00 63.88 103 ASN A CA 1
ATOM 840 C C . ASN A 1 103 ? -8.000 0.254 27.722 1.00 63.88 103 ASN A C 1
ATOM 842 O O . ASN A 1 103 ? -8.185 -0.314 26.654 1.00 63.88 103 ASN A O 1
ATOM 846 N N . LYS A 1 104 ? -8.981 0.329 28.617 1.00 69.38 104 LYS A N 1
ATOM 847 C CA . LYS A 1 104 ? -10.369 0.111 28.188 1.00 69.38 104 LYS A CA 1
ATOM 848 C C . LYS A 1 104 ? -10.791 1.256 27.255 1.00 69.38 104 LYS A C 1
ATOM 850 O O . LYS A 1 104 ? -10.149 2.313 27.231 1.00 69.38 104 LYS A O 1
ATOM 855 N N . ASP A 1 105 ? -11.804 1.050 26.425 1.00 64.38 105 ASP A N 1
ATOM 856 C CA . ASP A 1 105 ? -12.412 2.179 25.710 1.00 64.38 105 ASP A CA 1
ATOM 857 C C . ASP A 1 105 ? -13.152 3.117 26.694 1.00 64.38 105 ASP A C 1
ATOM 859 O O . ASP A 1 105 ? -13.256 2.837 27.8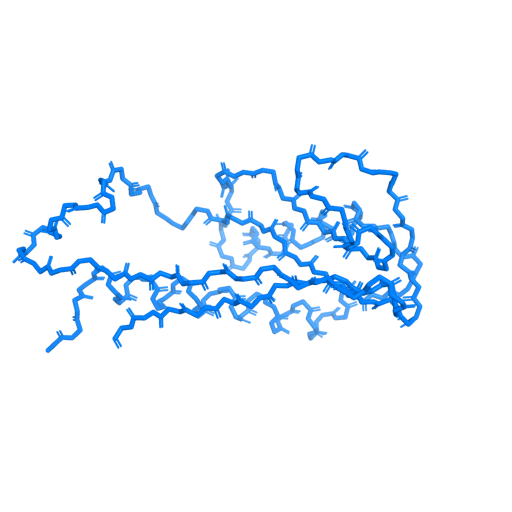93 1.00 64.38 105 ASP A O 1
ATOM 863 N N . LYS A 1 106 ? -13.721 4.221 26.190 1.00 61.38 106 LYS A N 1
ATOM 864 C CA . LYS A 1 106 ? -14.511 5.177 26.994 1.00 61.38 106 LYS A CA 1
ATOM 865 C C . LYS A 1 106 ? -15.732 4.562 27.708 1.00 61.38 106 LYS A C 1
ATOM 867 O O . LYS A 1 106 ? -16.301 5.202 28.586 1.00 61.38 106 LYS A O 1
ATOM 872 N N . ASN A 1 107 ? -16.121 3.339 27.345 1.00 64.00 107 ASN A N 1
ATOM 873 C CA . ASN A 1 107 ? -17.275 2.615 27.871 1.00 64.00 107 ASN A CA 1
ATOM 874 C C . ASN A 1 107 ? -16.879 1.430 28.779 1.00 64.00 107 ASN A C 1
ATOM 876 O O . ASN A 1 107 ? -17.756 0.726 29.276 1.00 64.00 107 ASN A O 1
ATOM 880 N N . GLY A 1 108 ? -15.583 1.192 29.022 1.00 74.00 108 GLY A 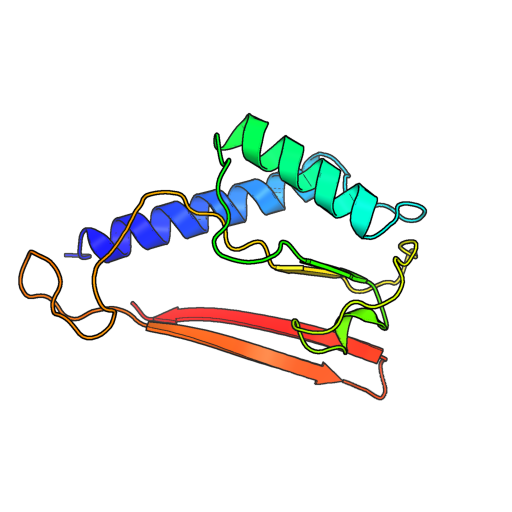N 1
ATOM 881 C CA . GLY A 1 108 ? -15.096 0.096 29.865 1.00 74.00 108 GLY A CA 1
ATOM 882 C C . GLY A 1 108 ? -14.917 -1.263 29.162 1.00 74.00 108 GLY A C 1
ATOM 883 O O . GLY A 1 108 ? -14.657 -2.260 29.850 1.00 74.00 108 GLY A O 1
ATOM 884 N N . ASN A 1 109 ? -15.028 -1.310 27.833 1.00 64.38 109 ASN A N 1
ATOM 885 C CA . ASN A 1 109 ? -14.862 -2.505 27.003 1.00 64.38 109 ASN A CA 1
ATOM 886 C C . ASN A 1 109 ? -13.384 -2.808 26.713 1.00 64.38 109 ASN A C 1
ATOM 888 O O . ASN A 1 109 ? -12.532 -1.916 26.766 1.00 64.38 109 ASN A O 1
ATOM 892 N N . GLU A 1 110 ? -13.092 -4.067 26.376 1.00 70.38 110 GLU A N 1
ATOM 893 C CA . GLU A 1 110 ? -11.771 -4.481 25.891 1.00 70.38 110 GLU A CA 1
ATOM 894 C C . GLU A 1 110 ? -11.453 -3.858 24.523 1.00 70.38 110 GLU A C 1
ATOM 896 O O . GLU A 1 110 ? -12.351 -3.534 23.741 1.00 70.38 110 GLU A O 1
ATOM 901 N N . ARG A 1 111 ? -10.159 -3.649 24.256 1.00 64.62 111 ARG A N 1
ATOM 902 C CA . ARG A 1 111 ? -9.665 -3.181 22.958 1.00 64.62 111 ARG A CA 1
ATOM 903 C C . ARG A 1 111 ? -9.385 -4.364 22.044 1.00 64.62 111 ARG A C 1
ATOM 905 O O . ARG A 1 111 ? -9.022 -5.447 22.494 1.00 64.62 111 ARG A O 1
ATOM 912 N N . HIS A 1 112 ? -9.571 -4.117 20.758 1.00 66.69 112 HIS A N 1
ATOM 913 C CA . HIS A 1 112 ? -9.467 -5.108 19.700 1.00 66.69 112 HIS A CA 1
ATOM 914 C C . HIS A 1 112 ? -8.071 -5.079 19.081 1.00 66.69 112 HIS A C 1
ATOM 916 O O . HIS A 1 112 ? -7.394 -4.048 19.110 1.00 66.69 112 HIS A O 1
ATOM 922 N N . TRP A 1 113 ? -7.640 -6.220 18.553 1.00 67.56 113 TRP A N 1
ATOM 923 C CA . TRP A 1 113 ? -6.292 -6.409 18.022 1.00 67.56 113 TRP A CA 1
ATOM 924 C C . TRP A 1 113 ? -6.342 -6.495 16.503 1.00 67.56 113 TRP A C 1
ATOM 926 O O . TRP A 1 113 ? -7.253 -7.105 15.954 1.00 67.56 113 TRP A O 1
ATOM 936 N N . ILE A 1 114 ? -5.340 -5.932 15.839 1.00 76.50 114 ILE A N 1
ATOM 937 C CA . ILE A 1 114 ? -5.075 -6.185 14.424 1.00 76.50 114 ILE A CA 1
ATOM 938 C C . ILE A 1 114 ? -3.782 -6.987 14.373 1.00 76.50 114 ILE A C 1
ATOM 940 O O . ILE A 1 114 ? -2.789 -6.608 15.000 1.00 76.50 114 ILE A O 1
ATOM 944 N N . TYR A 1 115 ? -3.803 -8.117 13.676 1.00 79.06 115 TYR A N 1
ATOM 945 C CA . TYR A 1 115 ? -2.593 -8.869 13.375 1.00 79.06 115 TYR A CA 1
ATOM 946 C C . TYR A 1 115 ? -2.107 -8.498 11.985 1.00 79.06 115 TYR A C 1
ATOM 948 O O . TYR A 1 115 ? -2.873 -8.583 11.033 1.00 79.06 115 TYR A O 1
ATOM 956 N N . GLU A 1 116 ? -0.830 -8.141 11.882 1.00 86.00 116 GLU A N 1
ATOM 957 C CA . GLU A 1 116 ? -0.127 -7.937 10.619 1.00 86.00 116 GLU A CA 1
ATOM 958 C C . GLU A 1 116 ? 1.059 -8.904 10.560 1.00 86.00 116 GLU A C 1
ATOM 960 O O . GLU A 1 116 ? 1.877 -8.970 11.484 1.00 86.00 116 GLU A O 1
ATOM 965 N N . ILE A 1 117 ? 1.157 -9.679 9.483 1.00 86.25 117 ILE A N 1
ATOM 966 C CA . ILE A 1 117 ? 2.252 -10.624 9.254 1.00 86.25 117 ILE A CA 1
ATOM 967 C C . ILE A 1 117 ? 2.906 -10.296 7.921 1.00 86.25 117 ILE A C 1
ATOM 969 O O . ILE A 1 117 ? 2.237 -10.261 6.893 1.00 86.25 117 ILE A O 1
ATOM 973 N N . HIS A 1 118 ? 4.226 -10.121 7.936 1.00 89.06 118 HIS A N 1
ATOM 974 C CA . HIS A 1 118 ? 5.020 -9.933 6.726 1.00 89.06 118 HIS A CA 1
ATOM 975 C C . HIS A 1 118 ? 5.412 -11.277 6.122 1.00 89.06 118 HIS A C 1
ATOM 977 O O . HIS A 1 118 ? 5.858 -12.186 6.826 1.00 89.06 118 HIS A O 1
ATOM 983 N N . LEU A 1 119 ? 5.294 -11.370 4.805 1.00 90.81 119 LEU A N 1
ATOM 984 C CA . LEU A 1 119 ? 5.601 -12.551 4.014 1.00 90.81 119 LEU A CA 1
ATOM 985 C C . LEU A 1 119 ? 6.756 -12.221 3.072 1.00 90.81 119 LEU A C 1
ATOM 987 O O . LEU A 1 119 ? 6.747 -11.180 2.418 1.00 90.81 119 LEU A O 1
ATOM 991 N N . ILE A 1 120 ? 7.754 -13.102 3.014 1.00 91.50 120 ILE A N 1
ATOM 992 C CA . ILE A 1 120 ? 8.896 -12.981 2.105 1.00 91.50 120 ILE A CA 1
ATOM 993 C C . ILE A 1 120 ? 9.179 -14.357 1.509 1.00 91.50 120 ILE A C 1
ATOM 995 O O . ILE A 1 120 ? 9.549 -15.282 2.233 1.00 91.50 120 ILE A O 1
ATOM 999 N N . ASP A 1 121 ? 9.080 -14.451 0.190 1.00 91.69 121 ASP A N 1
ATOM 1000 C CA . ASP A 1 121 ? 9.628 -15.531 -0.618 1.00 91.69 121 ASP A CA 1
ATOM 1001 C C . ASP A 1 121 ? 10.789 -14.974 -1.449 1.00 91.69 121 ASP A C 1
ATOM 1003 O O . ASP A 1 121 ? 10.610 -14.217 -2.402 1.00 91.69 121 ASP A O 1
ATOM 1007 N N . LYS A 1 122 ? 12.013 -15.335 -1.057 1.00 90.19 122 LYS A N 1
ATOM 1008 C CA . LYS A 1 122 ? 13.226 -14.873 -1.741 1.00 90.19 122 LYS A CA 1
ATOM 1009 C C . LYS A 1 122 ? 13.485 -15.601 -3.051 1.00 90.19 122 LYS A C 1
ATOM 1011 O O . LYS A 1 122 ? 14.181 -15.046 -3.889 1.00 90.19 122 LYS A O 1
ATOM 1016 N N . GLU A 1 123 ? 13.009 -16.835 -3.189 1.00 90.69 123 GLU A N 1
ATOM 1017 C CA . GLU A 1 123 ? 13.229 -17.626 -4.400 1.00 90.69 123 GLU A CA 1
ATOM 1018 C C . GLU A 1 123 ? 12.365 -17.083 -5.534 1.00 90.69 123 GLU A C 1
ATOM 1020 O O . GLU A 1 123 ? 12.859 -16.882 -6.640 1.00 90.69 123 GLU A O 1
ATOM 1025 N N . SER A 1 124 ? 11.114 -16.749 -5.217 1.00 88.81 124 SER A N 1
ATOM 1026 C CA . SER A 1 124 ? 10.179 -16.136 -6.163 1.00 88.81 124 SER A CA 1
ATOM 1027 C C . SER A 1 124 ? 10.310 -14.608 -6.265 1.00 88.81 124 SER A C 1
ATOM 1029 O O . SER A 1 124 ? 9.598 -13.998 -7.051 1.00 88.81 124 SER A O 1
ATOM 1031 N N . GLU A 1 125 ? 11.185 -13.981 -5.469 1.00 89.44 125 GLU A N 1
ATOM 1032 C CA . GLU A 1 125 ? 11.349 -12.520 -5.339 1.00 89.44 125 GLU A CA 1
ATOM 1033 C C . GLU A 1 125 ? 10.058 -11.753 -4.984 1.00 89.44 125 GLU A C 1
ATOM 1035 O O . GLU A 1 125 ? 9.839 -10.619 -5.414 1.00 89.44 125 GLU A O 1
ATOM 1040 N N . ILE A 1 126 ? 9.218 -12.355 -4.141 1.00 89.25 126 ILE A N 1
ATOM 1041 C CA . ILE A 1 126 ? 7.910 -11.824 -3.754 1.00 89.25 126 ILE A CA 1
ATOM 1042 C C . ILE A 1 126 ? 7.877 -11.488 -2.261 1.00 89.25 126 ILE A C 1
ATOM 1044 O O . ILE A 1 126 ? 8.181 -12.320 -1.405 1.00 89.25 126 ILE A O 1
ATOM 1048 N N . GLY A 1 127 ? 7.451 -10.270 -1.934 1.00 92.25 127 GLY A N 1
ATOM 1049 C CA . GLY A 1 127 ? 7.131 -9.838 -0.578 1.00 92.25 127 GLY A CA 1
ATOM 1050 C C . GLY A 1 127 ? 5.715 -9.277 -0.475 1.00 92.25 127 GLY A C 1
ATOM 1051 O O . GLY A 1 127 ? 5.163 -8.750 -1.439 1.00 92.25 127 GLY A O 1
ATOM 1052 N N . GLY A 1 128 ? 5.125 -9.372 0.712 1.00 90.94 128 GLY A N 1
ATOM 1053 C CA . GLY A 1 128 ? 3.799 -8.830 0.994 1.00 90.94 128 GLY A CA 1
ATOM 1054 C C . GLY A 1 128 ? 3.466 -8.882 2.478 1.00 90.94 128 GLY A C 1
ATOM 1055 O O . GLY A 1 128 ? 4.327 -9.165 3.314 1.00 90.94 128 GLY A O 1
ATOM 1056 N N . PHE A 1 129 ? 2.206 -8.632 2.807 1.00 91.44 129 PHE A N 1
ATOM 1057 C CA . PHE A 1 129 ? 1.704 -8.751 4.168 1.00 91.44 129 PHE A CA 1
ATOM 1058 C C . PHE A 1 129 ? 0.262 -9.258 4.181 1.00 91.44 129 PHE A C 1
ATOM 1060 O O . PHE A 1 129 ? -0.456 -9.181 3.184 1.00 91.44 129 PHE A O 1
ATOM 1067 N N . PHE A 1 130 ? -0.140 -9.802 5.322 1.00 86.31 130 PHE A N 1
ATOM 1068 C CA . PHE A 1 130 ? -1.512 -10.176 5.628 1.00 86.31 130 PHE A CA 1
ATOM 1069 C C . PHE A 1 130 ? -1.957 -9.420 6.875 1.00 86.31 130 PHE A C 1
ATOM 1071 O O . PHE A 1 130 ? -1.230 -9.420 7.869 1.00 86.31 130 PHE A O 1
ATOM 1078 N N . GLU A 1 131 ? -3.140 -8.815 6.816 1.00 86.12 131 GLU A N 1
ATOM 1079 C CA . GLU A 1 131 ? -3.744 -8.072 7.920 1.00 86.12 131 GLU A CA 1
ATOM 1080 C C . GLU A 1 131 ? -5.115 -8.661 8.273 1.00 86.12 131 GLU A C 1
ATOM 1082 O O . GLU A 1 131 ? -5.895 -9.007 7.383 1.00 86.12 131 GLU A O 1
ATOM 1087 N N . GLN A 1 132 ? -5.411 -8.779 9.571 1.00 80.94 132 GLN A N 1
ATOM 1088 C CA . GLN A 1 132 ? -6.723 -9.198 10.058 1.00 80.94 132 GLN A CA 1
ATOM 1089 C C . GLN A 1 132 ? -7.100 -8.498 11.367 1.00 80.94 132 GLN A C 1
ATOM 1091 O O . GLN A 1 132 ? -6.401 -8.619 12.378 1.00 80.94 132 GLN A O 1
ATOM 1096 N N . LEU A 1 133 ? -8.268 -7.851 11.368 1.00 79.44 133 LEU A N 1
ATOM 1097 C CA . LEU A 1 133 ? -8.933 -7.378 12.577 1.00 79.44 133 LEU A CA 1
ATOM 1098 C C . LEU A 1 133 ? -9.554 -8.538 13.365 1.00 79.44 133 LEU A C 1
ATOM 1100 O O . LEU A 1 133 ? -10.391 -9.290 12.865 1.00 79.44 133 LEU A O 1
ATOM 1104 N N . MET A 1 134 ? -9.193 -8.627 14.641 1.00 73.38 134 MET A N 1
ATOM 1105 C CA . MET A 1 134 ? -9.726 -9.579 15.608 1.00 73.38 134 MET A CA 1
ATOM 1106 C C . MET A 1 134 ? -10.862 -8.918 16.397 1.00 73.38 134 MET A C 1
ATOM 1108 O O . MET A 1 134 ? -10.620 -8.099 17.293 1.00 73.38 134 MET A O 1
ATOM 1112 N N . HIS A 1 135 ? -12.106 -9.254 16.055 1.00 68.00 135 HIS A N 1
ATOM 1113 C CA . HIS A 1 135 ? -13.307 -8.700 16.680 1.00 68.00 135 HIS A CA 1
ATOM 1114 C C . HIS A 1 135 ? -14.348 -9.756 17.043 1.00 68.00 135 HIS A C 1
ATOM 1116 O O . HIS A 1 135 ? -14.352 -10.838 16.415 1.00 68.00 135 HIS A O 1
#

Radius of gyration: 16.67 Å; chains: 1; bounding box: 39×32×47 Å